Protein AF-A0A0F9LV20-F1 (afdb_monomer_lite)

Radius of gyration: 9.9 Å; chains: 1; bounding box: 22×20×25 Å

Structure (mmCIF, N/CA/C/O backbone):
data_AF-A0A0F9LV20-F1
#
_entry.id   AF-A0A0F9LV20-F1
#
loop_
_atom_site.group_PDB
_atom_site.id
_atom_site.type_symbol
_atom_site.label_atom_id
_atom_site.label_alt_id
_atom_site.label_comp_id
_atom_site.label_asym_id
_atom_site.label_entity_id
_atom_site.label_seq_id
_atom_site.pdbx_PDB_ins_code
_atom_site.Cartn_x
_atom_site.Cartn_y
_atom_site.Cartn_z
_atom_site.occupancy
_atom_site.B_iso_or_equiv
_atom_site.auth_seq_id
_atom_site.auth_comp_id
_atom_site.auth_asym_id
_atom_site.auth_atom_id
_atom_site.pdbx_PDB_model_num
ATOM 1 N N . MET A 1 1 ? -6.427 1.441 15.164 1.00 66.12 1 MET A N 1
ATOM 2 C CA . MET A 1 1 ? -5.082 1.450 14.554 1.00 66.12 1 MET A CA 1
ATOM 3 C C . MET A 1 1 ? -4.876 0.153 13.801 1.00 66.12 1 MET A C 1
ATOM 5 O O . MET A 1 1 ? -4.853 -0.903 14.425 1.00 66.12 1 MET A O 1
ATOM 9 N N . VAL A 1 2 ? -4.779 0.238 12.480 1.00 74.38 2 VAL A N 1
ATOM 10 C CA . VAL A 1 2 ? -4.564 -0.900 11.577 1.00 74.38 2 VAL A CA 1
ATOM 11 C C . VAL A 1 2 ? -3.266 -0.657 10.816 1.00 74.38 2 VAL A C 1
ATOM 13 O O . VAL A 1 2 ? -3.013 0.464 10.374 1.00 74.38 2 VAL A O 1
ATOM 16 N N . LEU A 1 3 ? -2.428 -1.689 10.708 1.00 78.44 3 LEU A N 1
ATOM 17 C CA . LEU A 1 3 ? -1.224 -1.652 9.883 1.00 78.44 3 LEU A CA 1
ATOM 18 C C . LEU A 1 3 ? -1.602 -2.072 8.462 1.00 78.44 3 LEU A C 1
ATOM 20 O O . LEU A 1 3 ? -2.051 -3.197 8.264 1.00 78.44 3 LEU A O 1
ATOM 24 N N . VAL A 1 4 ? -1.413 -1.185 7.491 1.00 79.38 4 VAL A N 1
ATOM 25 C CA . VAL A 1 4 ? -1.737 -1.434 6.082 1.00 79.38 4 VAL A CA 1
ATOM 26 C C . VAL A 1 4 ? -0.456 -1.410 5.261 1.00 79.38 4 VAL A C 1
ATOM 28 O O . VAL A 1 4 ? 0.284 -0.426 5.292 1.00 79.38 4 VAL A O 1
ATOM 31 N N . GLY A 1 5 ? -0.188 -2.494 4.533 1.00 82.75 5 GLY A N 1
ATOM 32 C CA . GLY A 1 5 ? 0.873 -2.542 3.534 1.00 82.75 5 GLY A CA 1
ATOM 33 C C . GLY A 1 5 ? 0.386 -1.957 2.212 1.00 82.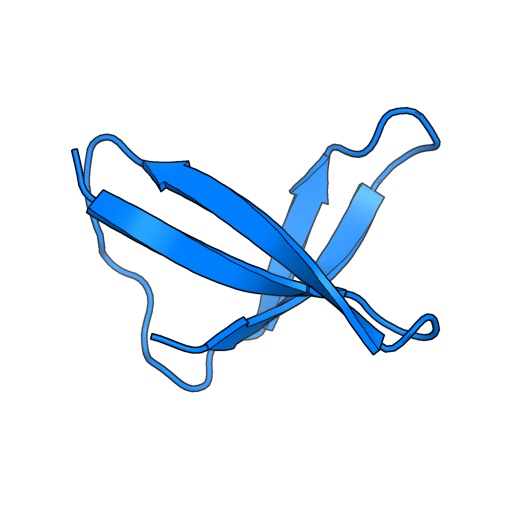75 5 GLY A C 1
ATOM 34 O O . GLY A 1 5 ? -0.682 -2.312 1.724 1.00 82.75 5 GLY A O 1
ATOM 35 N N . VAL A 1 6 ? 1.163 -1.063 1.613 1.00 82.69 6 VAL A N 1
ATOM 36 C CA . VAL A 1 6 ? 0.890 -0.498 0.289 1.00 82.69 6 VAL A CA 1
ATOM 37 C C . VAL A 1 6 ? 2.097 -0.750 -0.600 1.00 82.69 6 VAL A C 1
ATOM 39 O O . VAL A 1 6 ? 3.207 -0.318 -0.294 1.00 82.69 6 VAL A O 1
ATOM 42 N N . GLU A 1 7 ? 1.899 -1.454 -1.707 1.00 85.62 7 GLU A N 1
ATOM 43 C CA . GLU A 1 7 ? 2.946 -1.679 -2.699 1.00 85.62 7 GLU A CA 1
ATOM 44 C C . GLU A 1 7 ? 3.112 -0.428 -3.569 1.00 85.62 7 GLU A C 1
ATOM 46 O O . GLU A 1 7 ? 2.227 -0.080 -4.349 1.00 85.62 7 GLU A O 1
ATOM 51 N N . ALA A 1 8 ? 4.243 0.259 -3.424 1.00 82.38 8 ALA A N 1
ATOM 52 C CA . ALA A 1 8 ? 4.597 1.468 -4.156 1.00 82.38 8 ALA A CA 1
ATOM 53 C C . ALA A 1 8 ? 5.116 1.149 -5.566 1.00 82.38 8 ALA A C 1
ATOM 55 O O . ALA A 1 8 ? 5.952 0.259 -5.738 1.00 82.38 8 ALA A O 1
ATOM 56 N N . TYR A 1 9 ? 4.702 1.930 -6.566 1.00 79.00 9 TYR A N 1
ATOM 57 C CA . TYR A 1 9 ? 5.133 1.788 -7.963 1.00 79.00 9 TYR A CA 1
ATOM 58 C C . TYR A 1 9 ? 5.927 3.014 -8.452 1.00 79.00 9 TYR A C 1
ATOM 60 O O . TYR A 1 9 ? 5.637 4.130 -8.025 1.00 79.00 9 TYR A O 1
ATOM 68 N N . PRO A 1 10 ? 6.906 2.840 -9.371 1.00 73.56 10 PRO A N 1
ATOM 69 C CA . PRO A 1 10 ? 7.296 1.592 -10.044 1.00 73.56 10 PRO A CA 1
ATOM 70 C C . PRO A 1 10 ? 8.287 0.720 -9.254 1.00 73.56 10 PRO A C 1
ATOM 72 O O . PRO A 1 10 ? 8.609 -0.377 -9.701 1.00 73.56 10 PRO A O 1
ATOM 75 N N . GLU A 1 11 ? 8.783 1.186 -8.104 1.00 79.00 11 GLU A N 1
ATOM 76 C CA . GLU A 1 11 ? 9.856 0.516 -7.351 1.00 79.00 11 GLU A CA 1
ATOM 77 C C . GLU A 1 11 ? 9.460 -0.846 -6.743 1.00 79.00 11 GLU A C 1
ATOM 79 O O . GLU A 1 11 ? 10.345 -1.589 -6.321 1.00 79.00 11 GLU A O 1
ATOM 84 N N . LYS A 1 12 ? 8.160 -1.185 -6.704 1.00 78.81 12 LYS A N 1
ATOM 85 C CA . LYS A 1 12 ? 7.5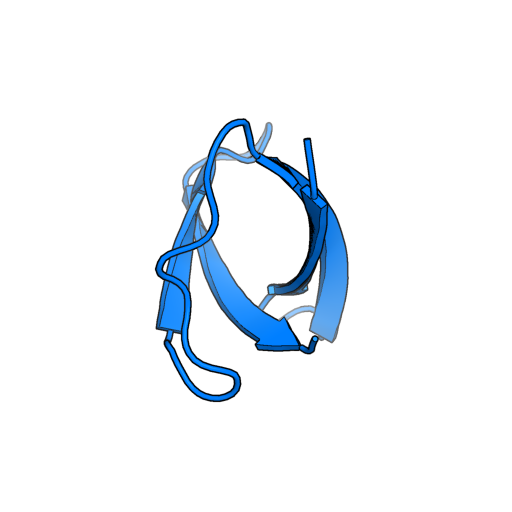87 -2.402 -6.092 1.00 78.81 12 LYS A CA 1
ATOM 86 C C . LYS A 1 12 ? 8.043 -2.619 -4.647 1.00 78.81 12 LYS A C 1
ATOM 88 O O . LYS A 1 12 ? 8.372 -3.729 -4.231 1.00 78.81 12 LYS A O 1
ATOM 93 N N . ARG A 1 13 ? 8.112 -1.535 -3.874 1.00 81.75 13 ARG A N 1
ATOM 94 C CA . ARG A 1 13 ? 8.453 -1.571 -2.445 1.00 81.75 13 ARG A CA 1
ATOM 95 C C . ARG A 1 13 ? 7.182 -1.508 -1.616 1.00 81.75 13 ARG A C 1
ATOM 97 O O . ARG A 1 13 ? 6.351 -0.643 -1.858 1.00 81.75 13 ARG A O 1
ATOM 104 N N . THR A 1 14 ? 7.052 -2.358 -0.604 1.00 82.62 14 THR A N 1
ATOM 105 C CA . THR A 1 14 ? 5.932 -2.263 0.341 1.00 82.62 14 THR A CA 1
ATOM 106 C C . THR A 1 14 ? 6.223 -1.200 1.395 1.00 82.62 14 THR A C 1
ATOM 108 O O . THR A 1 14 ? 7.205 -1.300 2.132 1.00 82.62 14 THR A O 1
ATOM 111 N N . VAL A 1 15 ? 5.360 -0.193 1.475 1.00 82.06 15 VAL A N 1
ATOM 112 C CA . VAL A 1 15 ? 5.367 0.845 2.505 1.00 82.06 15 VAL A CA 1
ATOM 113 C C . VAL A 1 15 ? 4.234 0.556 3.479 1.00 82.06 15 VAL A C 1
ATOM 115 O O . VAL A 1 15 ? 3.103 0.326 3.062 1.00 82.06 15 VAL A O 1
ATOM 118 N N . TYR A 1 16 ? 4.534 0.546 4.774 1.00 82.31 16 TYR A N 1
ATOM 119 C CA . TYR A 1 16 ? 3.537 0.283 5.806 1.00 82.31 16 TYR A CA 1
ATOM 120 C C . TYR A 1 16 ? 3.039 1.586 6.423 1.00 82.31 16 TYR A C 1
ATOM 122 O O . TYR A 1 16 ? 3.839 2.425 6.841 1.00 82.31 16 TYR A O 1
ATOM 130 N N . PHE A 1 17 ? 1.722 1.719 6.525 1.00 77.81 17 PHE A N 1
ATOM 131 C CA . PHE A 1 17 ? 1.046 2.850 7.149 1.00 77.81 17 PHE A CA 1
ATOM 132 C C . PHE A 1 17 ? 0.260 2.379 8.366 1.00 77.81 17 PHE A C 1
ATOM 134 O O . PHE A 1 17 ? -0.362 1.319 8.341 1.00 77.81 17 PHE A O 1
ATOM 141 N N . ILE 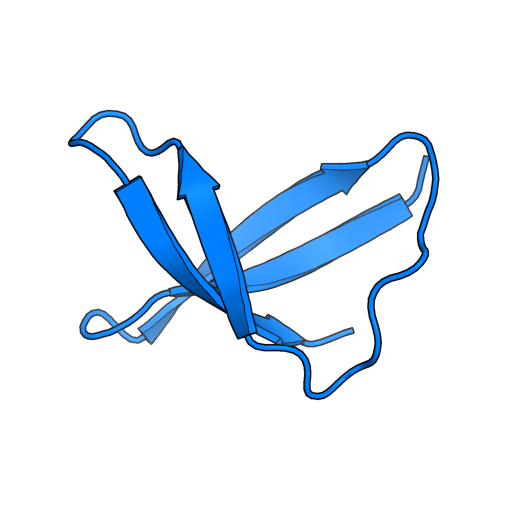A 1 18 ? 0.284 3.176 9.432 1.00 79.06 18 ILE A N 1
ATOM 142 C CA . ILE A 1 18 ? -0.610 2.993 10.576 1.00 79.06 18 ILE A CA 1
ATOM 143 C C . ILE A 1 18 ? -1.763 3.965 10.375 1.00 79.06 18 ILE A C 1
ATOM 145 O O . ILE A 1 18 ? -1.560 5.176 10.430 1.00 79.06 18 ILE A O 1
ATOM 149 N N . LEU A 1 19 ? -2.955 3.435 10.120 1.00 72.88 19 LEU A N 1
ATOM 150 C CA . LEU A 1 19 ? -4.162 4.235 9.933 1.00 72.88 19 LEU A CA 1
ATOM 151 C C . LEU A 1 19 ? -5.052 4.147 11.174 1.00 72.88 19 LEU A C 1
ATOM 153 O O . LEU A 1 19 ? -5.119 3.107 11.844 1.00 72.88 19 LEU A O 1
ATOM 157 N N . GLU A 1 20 ? -5.721 5.252 11.499 1.00 68.06 20 GLU A N 1
ATOM 158 C CA . GLU A 1 20 ? -6.661 5.309 12.622 1.00 68.06 20 GLU A CA 1
ATOM 159 C C . GLU A 1 20 ? -7.914 4.467 12.329 1.00 68.06 20 GLU A C 1
ATOM 161 O O . GLU A 1 20 ? -8.295 3.649 13.173 1.00 68.06 20 GLU A O 1
ATOM 166 N N . GLU A 1 21 ? -8.438 4.555 11.100 1.00 62.91 21 GLU A N 1
ATOM 167 C CA . GLU A 1 21 ? -9.582 3.801 10.564 1.00 62.91 21 GLU A CA 1
ATOM 168 C C . GLU A 1 21 ? -9.209 3.125 9.227 1.00 62.91 21 GLU A C 1
ATOM 170 O O . GLU A 1 21 ? -8.299 3.573 8.528 1.00 62.91 21 GLU A O 1
ATOM 175 N N . THR A 1 22 ? -9.858 2.012 8.865 1.00 60.88 22 THR A N 1
ATOM 176 C CA . THR A 1 22 ? -9.614 1.313 7.587 1.00 60.88 22 THR A CA 1
ATOM 177 C C . THR A 1 22 ? -10.899 1.230 6.786 1.00 60.88 22 THR A C 1
ATOM 179 O O . THR A 1 22 ? -11.768 0.427 7.102 1.00 60.88 22 THR A O 1
ATOM 182 N N . ASP A 1 23 ? -10.962 2.035 5.728 1.00 62.41 23 ASP A N 1
ATOM 183 C CA . ASP A 1 23 ? -11.968 1.959 4.661 1.00 62.41 23 ASP A CA 1
ATOM 184 C C . ASP A 1 23 ? -11.281 1.663 3.309 1.00 62.41 23 ASP A C 1
ATOM 186 O O . ASP A 1 23 ? -11.665 2.161 2.257 1.00 62.41 23 ASP A O 1
ATOM 190 N N . LEU A 1 24 ? -10.168 0.916 3.351 1.00 64.44 24 LEU A N 1
ATOM 191 C CA . LEU A 1 24 ? -9.351 0.585 2.182 1.00 64.44 24 LEU A CA 1
ATOM 192 C C . LEU A 1 24 ? -9.637 -0.850 1.738 1.00 64.44 24 LEU A C 1
ATOM 194 O O . LEU A 1 24 ? -9.426 -1.792 2.508 1.00 64.44 24 LEU A O 1
ATOM 198 N N . VAL A 1 25 ? -10.090 -1.028 0.497 1.00 64.75 25 VAL A N 1
ATOM 199 C CA . VAL A 1 25 ? -10.342 -2.351 -0.089 1.00 64.75 25 VAL A CA 1
ATOM 200 C C . VAL A 1 25 ? -9.021 -2.934 -0.609 1.00 64.75 25 VAL A C 1
ATOM 202 O O . VAL A 1 25 ? -8.168 -2.201 -1.104 1.00 64.75 25 VAL A O 1
ATOM 205 N N . GLN A 1 26 ? -8.841 -4.262 -0.533 1.00 63.50 26 GLN A N 1
ATOM 206 C CA . GLN A 1 26 ? -7.608 -5.003 -0.893 1.00 63.50 26 GLN A CA 1
ATOM 207 C C . GLN A 1 26 ? -7.159 -4.853 -2.369 1.00 63.50 26 GLN A C 1
ATOM 209 O O . GLN A 1 26 ? -6.191 -5.471 -2.800 1.00 63.50 26 GLN A O 1
ATOM 214 N N . GLU A 1 27 ? -7.834 -4.023 -3.162 1.00 66.62 27 GLU A N 1
ATOM 215 C CA . GLU A 1 27 ? -7.474 -3.731 -4.548 1.00 66.62 27 GLU A CA 1
ATOM 216 C C . GLU A 1 27 ? -7.430 -2.239 -4.883 1.00 66.62 27 GLU A C 1
ATOM 218 O O . GLU A 1 27 ? -7.182 -1.882 -6.040 1.00 66.62 27 GLU A O 1
ATOM 223 N N . ASP A 1 28 ? -7.613 -1.376 -3.885 1.00 78.69 28 ASP A N 1
ATOM 224 C CA . ASP A 1 28 ? -7.638 0.058 -4.106 1.00 78.69 28 ASP A CA 1
ATOM 225 C C . ASP A 1 28 ? -6.239 0.603 -4.377 1.00 78.69 28 ASP A C 1
ATOM 227 O O . ASP A 1 28 ? -5.250 0.301 -3.696 1.00 78.69 28 ASP A O 1
ATOM 231 N N . TRP A 1 29 ? -6.184 1.451 -5.400 1.00 80.81 29 TRP A N 1
ATOM 232 C CA . TRP A 1 29 ? -5.044 2.309 -5.654 1.00 80.81 29 TRP A CA 1
ATOM 233 C C . TRP A 1 29 ? -5.173 3.561 -4.800 1.00 80.81 29 TRP A C 1
ATOM 235 O O . TRP A 1 29 ? -6.196 4.244 -4.831 1.00 80.81 29 TRP A O 1
ATOM 245 N N . CYS A 1 30 ? -4.114 3.896 -4.077 1.00 79.25 30 CYS A N 1
ATOM 246 C CA . CYS A 1 30 ? -4.057 5.092 -3.258 1.00 79.25 30 CYS A CA 1
ATOM 247 C C . CYS A 1 30 ? -2.809 5.916 -3.570 1.00 79.25 30 CYS A C 1
ATOM 249 O O . CYS A 1 30 ? -1.781 5.412 -4.033 1.00 79.25 30 CYS A O 1
ATOM 251 N N . THR A 1 31 ? -2.914 7.217 -3.312 1.00 81.69 31 THR A N 1
ATOM 252 C CA . THR A 1 31 ? -1.758 8.110 -3.294 1.00 81.69 31 THR A CA 1
ATOM 253 C C . THR A 1 31 ? -1.387 8.423 -1.857 1.00 81.69 31 THR A C 1
ATOM 255 O O . THR A 1 31 ? -2.273 8.729 -1.060 1.00 81.69 31 THR A O 1
ATOM 258 N N . PHE A 1 32 ? -0.101 8.411 -1.536 1.00 77.00 32 PHE A N 1
ATOM 259 C CA . PHE A 1 32 ? 0.406 8.695 -0.193 1.00 77.00 32 PHE A CA 1
ATOM 260 C C . PHE A 1 32 ? 1.632 9.606 -0.250 1.00 77.00 32 PHE A C 1
ATOM 262 O O . PHE A 1 32 ? 2.291 9.721 -1.283 1.00 77.00 32 PHE A O 1
ATOM 269 N N . GLU A 1 33 ? 1.937 10.284 0.854 1.00 77.62 33 GLU A N 1
ATOM 270 C CA . GLU A 1 33 ? 3.108 11.157 0.933 1.00 77.62 33 GLU A CA 1
ATOM 271 C C . GLU A 1 33 ? 4.384 10.355 1.214 1.00 77.62 33 GLU A C 1
ATOM 273 O O . GLU A 1 33 ? 4.442 9.497 2.095 1.00 77.62 33 GLU A O 1
ATOM 278 N N . LEU A 1 34 ? 5.424 10.657 0.445 1.00 75.56 34 LEU A N 1
ATOM 279 C CA . LEU A 1 34 ? 6.791 10.177 0.582 1.00 75.56 34 LEU A CA 1
ATOM 280 C C . LEU A 1 34 ? 7.706 11.379 0.825 1.00 75.56 34 LEU A C 1
ATOM 282 O O . LEU A 1 34 ? 7.390 12.507 0.451 1.00 75.56 34 LEU A O 1
ATOM 286 N N . LYS A 1 35 ? 8.901 11.139 1.377 1.00 78.38 35 LYS A N 1
ATOM 287 C CA . LYS A 1 35 ? 9.919 12.199 1.520 1.00 78.38 35 LYS A CA 1
ATOM 288 C C . LYS A 1 35 ? 10.258 12.888 0.191 1.00 78.38 35 LYS A C 1
ATOM 290 O O . LYS A 1 35 ? 10.665 14.042 0.194 1.00 78.38 35 LYS A O 1
ATOM 295 N N . GLU A 1 36 ? 10.097 12.175 -0.920 1.00 78.94 36 GLU A N 1
ATOM 296 C CA . GLU A 1 36 ? 10.441 12.622 -2.273 1.00 78.94 36 GLU A CA 1
ATOM 297 C C . GLU A 1 36 ? 9.236 13.191 -3.049 1.00 78.94 36 GLU A C 1
ATOM 299 O 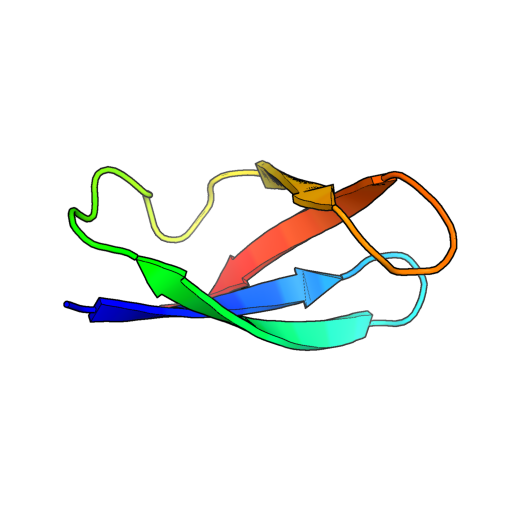O . GLU A 1 36 ? 9.404 13.653 -4.176 1.00 78.94 36 GLU A O 1
ATOM 304 N N . GLY A 1 37 ? 8.024 13.186 -2.476 1.00 81.31 37 GLY A N 1
ATOM 305 C CA . GLY A 1 37 ? 6.813 13.682 -3.138 1.00 81.31 37 GLY A CA 1
ATOM 306 C C . GLY A 1 37 ? 5.580 12.828 -2.851 1.00 81.31 37 GLY A C 1
ATOM 307 O O . GLY A 1 37 ? 5.379 12.367 -1.734 1.00 81.31 37 GLY A O 1
ATOM 308 N N . LYS A 1 38 ? 4.728 12.614 -3.857 1.00 79.19 38 LYS A N 1
ATOM 309 C CA . LYS A 1 38 ? 3.563 11.722 -3.746 1.00 79.19 38 LYS A CA 1
ATOM 310 C C . LYS A 1 38 ? 3.869 10.380 -4.403 1.00 79.19 38 LYS A C 1
ATOM 312 O O . LYS A 1 38 ? 4.263 10.344 -5.565 1.00 79.19 38 LYS A O 1
ATOM 317 N N . GLY A 1 39 ? 3.677 9.296 -3.661 1.00 80.69 39 GLY A N 1
ATOM 318 C CA . GLY A 1 39 ? 3.718 7.929 -4.165 1.00 80.69 39 GLY A CA 1
ATOM 319 C C . GLY A 1 39 ? 2.336 7.464 -4.613 1.00 80.69 39 GLY A C 1
ATOM 320 O O . GLY A 1 39 ? 1.323 7.915 -4.081 1.00 80.69 39 GLY A O 1
ATOM 321 N N . LEU A 1 40 ? 2.307 6.557 -5.586 1.00 83.31 40 LEU A N 1
ATOM 322 C CA . LEU A 1 40 ? 1.132 5.773 -5.959 1.00 83.31 40 LEU A CA 1
ATOM 323 C C . LEU A 1 40 ? 1.382 4.331 -5.518 1.00 83.31 40 LEU A C 1
ATOM 325 O O . LEU A 1 40 ? 2.468 3.793 -5.763 1.00 83.31 40 LEU A O 1
ATOM 329 N N . GLY A 1 41 ? 0.389 3.686 -4.920 1.00 83.62 41 GLY A N 1
ATOM 330 C CA . GLY A 1 41 ? 0.504 2.270 -4.613 1.00 83.62 41 GLY A CA 1
ATOM 331 C C . GLY A 1 41 ? -0.817 1.540 -4.510 1.00 83.62 41 GLY A C 1
ATOM 332 O O . GLY A 1 41 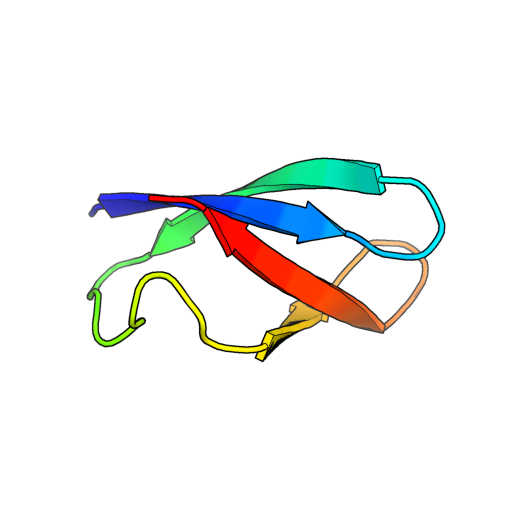? -1.883 2.154 -4.501 1.00 83.62 41 GLY A O 1
ATOM 333 N N . LYS A 1 42 ? -0.718 0.214 -4.473 1.00 84.06 42 LYS A N 1
ATOM 334 C CA . LYS A 1 42 ? -1.853 -0.697 -4.328 1.00 84.06 42 LYS A CA 1
ATOM 335 C C . LYS A 1 42 ? -1.871 -1.255 -2.912 1.00 84.06 42 LYS A C 1
AT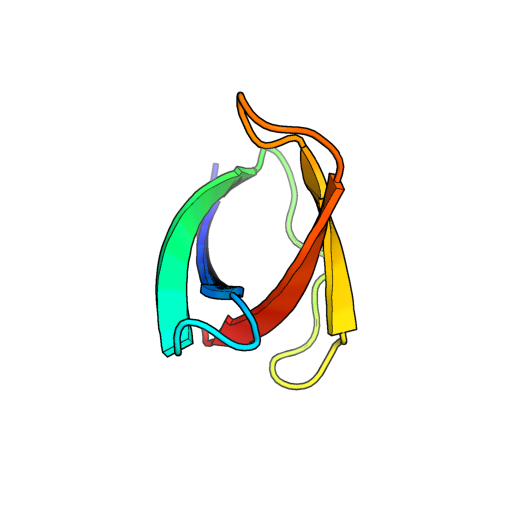OM 337 O O . LYS A 1 42 ? -0.839 -1.708 -2.413 1.00 84.06 42 LYS A O 1
ATOM 342 N N . VAL A 1 43 ? -3.030 -1.213 -2.267 1.00 81.81 43 VAL A N 1
ATOM 343 C CA . VAL A 1 43 ? -3.215 -1.792 -0.933 1.00 81.81 43 VAL A CA 1
ATOM 344 C C . VAL A 1 43 ? -3.010 -3.308 -0.995 1.00 81.81 43 VAL A C 1
ATOM 346 O O . VAL A 1 43 ? -3.533 -3.979 -1.880 1.00 81.81 43 VAL A O 1
ATOM 349 N N . ASN A 1 44 ? -2.237 -3.839 -0.052 1.00 72.31 44 ASN A N 1
ATOM 350 C CA . ASN A 1 44 ? -1.980 -5.261 0.138 1.00 72.31 44 ASN A CA 1
ATOM 351 C C . ASN A 1 44 ? -2.227 -5.569 1.629 1.00 72.31 44 ASN A C 1
ATOM 353 O O . ASN A 1 44 ? -1.353 -5.325 2.465 1.00 72.31 44 ASN A O 1
ATOM 357 N N . LEU A 1 45 ? -3.466 -5.968 1.958 1.00 66.31 45 LEU A N 1
ATOM 358 C CA . LEU A 1 45 ? -3.890 -6.374 3.310 1.00 66.31 45 LEU A CA 1
ATOM 359 C C . LEU A 1 45 ? -3.375 -7.771 3.653 1.00 66.31 45 LEU A C 1
ATOM 361 O O . LEU A 1 45 ? -3.500 -8.652 2.769 1.00 66.31 45 LEU A O 1
#

Foldseek 3Di:
DDWWWWQWPDVRDTDIDDDPDDPADQADWDWDDDPVGITITGIHD

Secondary structure (DSSP, 8-state):
-EEEEEEEETTTEEEEEEESS----TT-EEEEEETTEEEEEEEE-

Organism: NCBI:txid412755

pLDDT: mean 76.33, std 6.94, range [60.88, 85.62]

Sequence (45 aa):
MVLVGVEAYPEKRTVYFILEETDLVQEDWCTFELKEGKGLGKVNL